Protein AF-A0A920AZU6-F1 (afdb_monomer)

Radius of gyration: 22.05 Å; Cα contacts (8 Å, |Δi|>4): 91; chains: 1; bounding box: 38×64×68 Å

Nearest PDB structures (foldseek):
  8sez-assembly1_A  TM=4.298E-01  e=2.032E+00  Oryctolagus cuniculus
  9e17-assembly1_A  TM=4.391E-01  e=3.596E+00  Oryctolagus cuniculus
  8rrv-assembly1_J  TM=4.058E-01  e=2.790E+00  Oryctolagus cuniculus
  8ser-assembly1_B  TM=4.101E-01  e=5.972E+00  Oryctolagus cuniculus
  8vk4-assembly1_D  TM=4.125E-01  e=7.224E+00  Mus musculus

pLDDT: mean 70.83, std 25.26, range [31.7, 97.5]

Secondary structure (DSSP, 8-state):
--PPP--------EEEE---------------------------------------HHHHHHHHHHHHHHHHHH-HHHHHHHHTEEEEEEETTEEEEEE-SS-THHHHHHHHTHHHHHHHHHHHH-

Foldseek 3Di:
DDDDDPPPDDDDWDWQDDDDDDDDDDDDDDDDDDDDDDDDDDDPPPPPPPPVQPDDLVNCQVCLVVLLVVCCVVPVVLSVQSVQWGFDDADNNITTIDGPDDDPVNSVVCVVVVVSSVVSCVVPRD

Mean predicted aligned error: 16.25 Å

Solvent-accessible surface area (backbone atoms only — not comparable to full-atom values): 8519 Å² total; per-residue (Å²): 136,86,82,77,83,86,78,77,83,82,83,71,76,48,81,45,79,63,82,80,88,83,88,89,88,89,86,82,91,85,84,90,92,86,91,80,89,84,85,88,78,94,71,87,73,73,74,73,75,75,73,82,63,80,77,46,61,65,60,50,56,73,45,40,65,60,51,39,58,56,38,36,76,79,40,48,75,58,21,60,56,47,74,38,38,41,79,77,46,65,54,92,67,20,54,26,41,47,73,53,101,67,64,74,66,56,57,54,53,48,59,78,45,39,64,62,55,51,52,52,47,53,73,75,56,108

Sequence (126 aa):
MKLRPHQQKYKNILIIRGTTTATEYSSSISSKPAEITSDEKNDNIKAVDKTDIQITLHNIIDKWPMLIEKISKERPSISTVLEYCKPVNLNNNIINLKMRGLPKFQAENLKNNSRLIEDCLKINFQ

Structure (mmCIF, N/CA/C/O backbone):
data_AF-A0A920AZU6-F1
#
_entry.id   AF-A0A920AZU6-F1
#
loop_
_atom_site.group_PDB
_atom_site.id
_atom_site.type_symbol
_atom_site.label_atom_id
_atom_site.label_alt_id
_atom_site.label_comp_id
_atom_site.label_asym_id
_atom_site.label_entity_id
_atom_site.label_seq_id
_atom_site.pdbx_PDB_ins_code
_atom_site.Cartn_x
_atom_site.Cartn_y
_atom_site.Cartn_z
_atom_site.occupancy
_atom_site.B_iso_or_equiv
_atom_site.auth_seq_id
_atom_site.auth_comp_id
_atom_site.auth_asym_id
_atom_site.auth_atom_id
_atom_site.pdbx_PDB_model_num
ATOM 1 N N . MET A 1 1 ? -4.143 -34.013 -26.161 1.00 45.62 1 MET A N 1
ATOM 2 C CA . MET A 1 1 ? -3.178 -32.933 -25.859 1.00 45.62 1 MET A CA 1
ATOM 3 C C . MET A 1 1 ? -3.536 -32.342 -24.494 1.00 45.62 1 MET A C 1
ATOM 5 O O . MET A 1 1 ? -4.530 -31.641 -24.387 1.00 45.62 1 MET A O 1
ATOM 9 N N . LYS A 1 2 ? -2.832 -32.725 -23.418 1.00 42.81 2 LYS A N 1
ATOM 10 C CA . LYS A 1 2 ? -3.087 -32.206 -22.059 1.00 42.81 2 LYS A CA 1
ATOM 11 C C . LYS A 1 2 ? -2.350 -30.873 -21.900 1.00 42.81 2 LYS A C 1
ATOM 13 O O . LYS A 1 2 ? -1.127 -30.873 -21.778 1.00 42.81 2 LYS A O 1
ATOM 18 N N . LEU A 1 3 ? -3.073 -29.751 -21.900 1.00 43.94 3 LEU A N 1
ATOM 19 C CA . LEU A 1 3 ? -2.526 -28.491 -21.395 1.00 43.94 3 LEU A CA 1
ATOM 20 C C . LEU A 1 3 ? -2.378 -28.603 -19.873 1.00 43.94 3 LEU A C 1
ATOM 22 O O . LEU A 1 3 ? -3.335 -28.893 -19.158 1.00 43.94 3 LEU A O 1
ATOM 26 N N . ARG A 1 4 ? -1.154 -28.405 -19.383 1.00 51.34 4 ARG A N 1
ATOM 27 C CA . ARG A 1 4 ? -0.857 -28.307 -17.950 1.00 51.34 4 ARG A CA 1
ATOM 28 C C . ARG A 1 4 ? -1.400 -26.971 -17.420 1.00 51.34 4 ARG A C 1
ATOM 30 O O . ARG A 1 4 ? -1.169 -25.953 -18.070 1.00 51.34 4 ARG A O 1
ATOM 37 N N . PRO A 1 5 ? -2.054 -26.927 -16.249 1.00 49.38 5 PRO A N 1
ATOM 38 C CA . PRO A 1 5 ? -2.441 -25.664 -15.640 1.00 49.38 5 PRO A CA 1
ATOM 39 C C . PRO A 1 5 ? -1.203 -24.965 -15.063 1.00 49.38 5 PRO A C 1
ATOM 41 O O . PRO A 1 5 ? -0.521 -25.489 -14.181 1.00 49.38 5 PRO A O 1
ATOM 44 N N . HIS A 1 6 ? -0.915 -23.765 -15.563 1.00 45.16 6 HIS A N 1
ATOM 45 C CA . HIS A 1 6 ? 0.125 -22.882 -15.044 1.00 45.16 6 HIS A CA 1
ATOM 46 C C . HIS A 1 6 ? -0.349 -22.241 -13.731 1.00 45.16 6 HIS A C 1
ATOM 48 O O . HIS A 1 6 ? -0.864 -21.125 -13.699 1.00 45.16 6 HIS A O 1
ATOM 54 N N . GLN A 1 7 ? -0.199 -22.969 -12.627 1.00 46.38 7 GLN A N 1
ATOM 55 C CA . GLN A 1 7 ? -0.330 -22.420 -11.280 1.00 46.38 7 GLN A CA 1
ATOM 56 C C . GLN A 1 7 ? 0.971 -21.684 -10.925 1.00 46.38 7 GLN A C 1
ATOM 58 O O . GLN A 1 7 ? 1.852 -22.232 -10.259 1.00 46.38 7 GLN A O 1
ATOM 63 N N . GLN A 1 8 ? 1.116 -20.438 -11.390 1.00 41.41 8 GLN A N 1
ATOM 64 C CA . GLN A 1 8 ? 2.195 -19.570 -10.915 1.00 41.41 8 GLN A CA 1
ATOM 65 C C . GLN A 1 8 ? 1.889 -19.188 -9.469 1.00 41.41 8 GLN A C 1
ATOM 67 O O . GLN A 1 8 ? 0.974 -18.423 -9.171 1.00 41.41 8 GLN A O 1
ATOM 72 N N . LYS A 1 9 ? 2.666 -19.763 -8.558 1.00 45.53 9 LYS A N 1
ATOM 73 C CA . LYS A 1 9 ? 2.667 -19.465 -7.128 1.00 45.53 9 LYS A CA 1
ATOM 74 C C . LYS A 1 9 ? 3.019 -17.985 -6.914 1.00 45.53 9 LYS A C 1
ATOM 76 O O . LYS A 1 9 ? 4.189 -17.617 -6.953 1.00 45.53 9 LYS A O 1
ATOM 81 N N . TYR A 1 10 ? 2.025 -17.137 -6.660 1.00 39.75 10 TYR A N 1
ATOM 82 C CA . TYR A 1 10 ? 2.242 -15.764 -6.193 1.00 39.75 10 TYR A CA 1
ATOM 83 C C . TYR A 1 10 ? 2.218 -15.751 -4.662 1.00 39.75 10 TYR A C 1
ATOM 85 O O . TYR A 1 10 ? 1.152 -15.790 -4.053 1.00 39.75 10 TYR A O 1
ATOM 93 N N . LYS A 1 11 ? 3.399 -15.723 -4.037 1.00 46.09 11 LYS A N 1
ATOM 94 C CA . LYS A 1 11 ? 3.566 -15.600 -2.581 1.00 46.09 11 LYS A CA 1
ATOM 95 C C . LYS A 1 11 ? 4.574 -14.493 -2.265 1.00 46.09 11 LYS A C 1
ATOM 97 O O . LYS A 1 11 ? 5.688 -14.779 -1.851 1.00 46.09 11 LYS A O 1
ATOM 102 N N . ASN A 1 12 ? 4.180 -13.240 -2.479 1.00 38.59 12 ASN A N 1
ATOM 103 C CA . ASN A 1 12 ? 4.927 -12.086 -1.979 1.00 38.59 12 ASN A CA 1
ATOM 104 C C . ASN A 1 12 ? 4.038 -11.393 -0.948 1.00 38.59 12 ASN A C 1
ATOM 106 O O . ASN A 1 12 ? 3.122 -10.660 -1.309 1.00 38.59 12 ASN A O 1
ATOM 110 N N . ILE A 1 13 ? 4.260 -11.727 0.319 1.00 40.22 13 ILE A N 1
ATOM 111 C CA . ILE A 1 13 ? 3.547 -11.183 1.471 1.00 40.22 13 ILE A CA 1
ATOM 112 C C . ILE A 1 13 ? 4.475 -10.124 2.078 1.00 40.22 13 ILE A C 1
ATOM 114 O O . ILE A 1 13 ? 5.556 -10.467 2.550 1.00 40.22 13 ILE A O 1
ATOM 118 N N . LEU A 1 14 ? 4.098 -8.845 1.998 1.00 47.25 14 LEU A N 1
ATOM 119 C CA . LEU A 1 14 ? 4.822 -7.759 2.664 1.00 47.25 14 LEU A CA 1
ATOM 120 C C . LEU A 1 14 ? 4.334 -7.656 4.112 1.00 47.25 14 LEU A C 1
ATOM 122 O O . LEU A 1 14 ? 3.140 -7.497 4.336 1.00 47.25 14 LEU A O 1
ATOM 126 N N . ILE A 1 15 ? 5.264 -7.749 5.061 1.00 41.91 15 ILE A N 1
ATOM 127 C CA . ILE A 1 15 ? 5.017 -7.710 6.504 1.00 41.91 15 ILE A CA 1
ATOM 128 C C . ILE A 1 15 ? 5.447 -6.330 7.016 1.00 41.91 15 ILE A C 1
ATOM 130 O O . ILE A 1 15 ? 6.640 -6.040 7.057 1.00 41.91 15 ILE A O 1
ATOM 134 N N . ILE A 1 16 ? 4.491 -5.490 7.407 1.00 46.62 16 ILE A N 1
ATOM 135 C CA . ILE A 1 16 ? 4.728 -4.186 8.042 1.00 46.62 16 ILE A CA 1
ATOM 136 C C . ILE A 1 16 ? 4.479 -4.326 9.549 1.00 46.62 16 ILE A C 1
ATOM 138 O O . ILE A 1 16 ? 3.351 -4.589 9.933 1.00 46.62 16 ILE A O 1
ATOM 142 N N . ARG A 1 17 ? 5.497 -4.209 10.411 1.00 39.78 17 ARG A N 1
ATOM 143 C CA . ARG A 1 17 ? 5.350 -4.368 11.874 1.00 39.78 17 ARG A CA 1
ATOM 144 C C . ARG A 1 17 ? 5.043 -3.031 12.546 1.00 39.78 17 ARG A C 1
ATOM 146 O O . ARG A 1 17 ? 5.914 -2.175 12.586 1.00 39.78 17 ARG A O 1
ATOM 153 N N . GLY A 1 18 ? 3.868 -2.893 13.161 1.00 35.28 18 GLY A N 1
ATOM 154 C CA . GLY A 1 18 ? 3.643 -1.851 14.166 1.00 35.28 18 GLY A CA 1
ATOM 155 C C . GLY A 1 18 ? 4.334 -2.228 15.477 1.00 35.28 18 GLY A C 1
ATOM 156 O O . GLY A 1 18 ? 3.971 -3.228 16.091 1.00 35.28 18 GLY A O 1
ATOM 157 N N . THR A 1 19 ? 5.343 -1.468 15.903 1.00 37.84 19 THR A N 1
ATOM 158 C CA . THR A 1 19 ? 5.984 -1.662 17.210 1.00 37.84 19 THR A CA 1
ATOM 159 C C . THR A 1 19 ? 5.219 -0.926 18.308 1.00 37.84 19 THR A C 1
ATOM 161 O O . THR A 1 19 ? 5.014 0.286 18.255 1.00 37.84 19 THR A O 1
ATOM 164 N N . THR A 1 20 ? 4.804 -1.680 19.323 1.00 34.44 20 THR A N 1
ATOM 165 C CA . THR A 1 20 ? 4.332 -1.193 20.622 1.00 34.44 20 THR A CA 1
ATOM 166 C C . THR A 1 20 ? 5.540 -0.943 21.542 1.00 34.44 20 THR A C 1
ATOM 168 O O . THR A 1 20 ? 6.406 -1.797 21.687 1.00 34.44 20 THR A O 1
ATOM 171 N N . THR A 1 21 ? 5.591 0.272 22.096 1.00 43.19 21 THR A N 1
ATOM 172 C CA . THR A 1 21 ? 6.386 0.837 23.217 1.00 43.19 21 THR A CA 1
ATOM 173 C C . THR A 1 21 ? 7.299 -0.072 24.068 1.00 43.19 21 THR A C 1
ATOM 175 O O . THR A 1 21 ? 6.788 -0.980 24.715 1.00 43.19 21 THR A O 1
ATOM 178 N N . ALA A 1 22 ? 8.593 0.289 24.212 1.00 42.88 22 ALA A N 1
ATOM 179 C CA . ALA A 1 22 ? 9.227 0.819 25.449 1.00 42.88 22 ALA A CA 1
ATOM 180 C C . ALA A 1 22 ? 10.787 0.791 25.415 1.00 42.88 22 ALA A C 1
ATOM 182 O O . ALA A 1 22 ? 11.386 -0.269 25.296 1.00 42.88 22 ALA A O 1
ATOM 183 N N . THR A 1 23 ? 11.376 1.984 25.593 1.00 33.28 23 THR A N 1
ATOM 184 C CA . THR A 1 23 ? 12.594 2.327 26.372 1.00 33.28 23 THR A CA 1
ATOM 185 C C . THR A 1 23 ? 14.021 1.949 25.902 1.00 33.28 23 THR A C 1
ATOM 187 O O . THR A 1 23 ? 14.356 0.796 25.677 1.00 33.28 23 THR A O 1
ATOM 190 N N . GLU A 1 24 ? 14.854 3.008 25.900 1.00 33.88 24 GLU A N 1
ATOM 191 C CA . GLU A 1 24 ? 16.328 3.106 25.990 1.00 33.88 24 GLU A CA 1
ATOM 192 C C . GLU A 1 24 ? 17.210 2.730 24.786 1.00 33.88 24 GLU A C 1
ATOM 194 O O . GLU A 1 24 ? 17.491 1.570 24.536 1.00 33.88 24 GLU A O 1
ATOM 199 N N . TYR A 1 25 ? 17.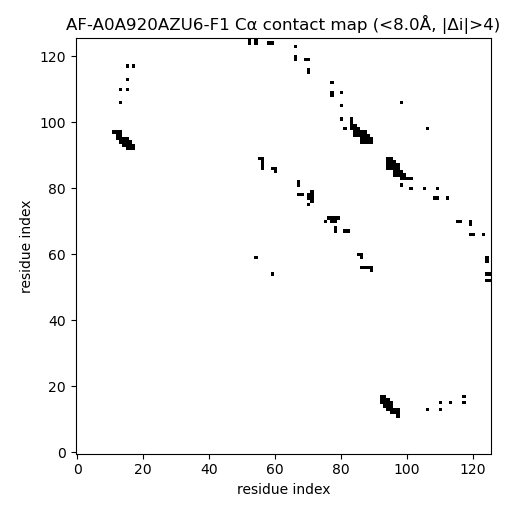771 3.758 24.128 1.00 31.70 25 TYR A N 1
ATOM 200 C CA . TYR A 1 25 ? 19.228 3.944 24.026 1.00 31.70 25 TYR A CA 1
ATOM 201 C C . TYR A 1 25 ? 19.563 5.443 23.930 1.00 31.70 25 TYR A C 1
ATOM 203 O O . TYR A 1 25 ? 18.935 6.205 23.198 1.00 31.70 25 TYR A O 1
ATOM 211 N N . SER A 1 26 ? 20.544 5.839 24.737 1.00 38.16 26 SER A N 1
ATOM 212 C CA . SER A 1 26 ? 20.970 7.201 25.067 1.00 38.16 26 SER A CA 1
ATOM 213 C C . SER A 1 26 ? 22.228 7.618 24.290 1.00 38.16 26 SER A C 1
ATOM 215 O O . SER A 1 26 ? 23.119 6.787 24.118 1.00 38.16 26 SER A O 1
ATOM 217 N N . SER A 1 27 ? 22.312 8.890 23.864 1.00 32.00 27 SER A N 1
ATOM 218 C CA . SER A 1 27 ? 23.523 9.713 23.578 1.00 32.00 27 SER A CA 1
ATOM 219 C C . SER A 1 27 ? 23.138 10.874 22.639 1.00 32.00 27 SER A C 1
ATOM 221 O O . SER A 1 27 ? 22.465 10.629 21.648 1.00 32.00 27 SER A O 1
ATOM 223 N N . SER A 1 28 ? 23.479 12.154 22.818 1.00 40.28 28 SER A N 1
ATOM 224 C CA . SER A 1 28 ? 24.438 12.816 23.705 1.00 40.28 28 SER A CA 1
ATOM 225 C C . SER A 1 28 ? 24.011 14.266 23.985 1.00 40.28 28 SER A C 1
ATOM 227 O O . SER A 1 28 ? 23.522 14.980 23.115 1.00 40.28 28 SER A O 1
ATOM 229 N N . ILE A 1 29 ? 24.268 14.668 25.225 1.00 39.72 29 ILE A N 1
ATOM 230 C CA . ILE A 1 29 ? 24.330 16.002 25.839 1.00 39.72 29 ILE A CA 1
ATOM 231 C C . ILE A 1 29 ? 25.039 17.098 25.013 1.00 39.72 29 ILE A C 1
ATOM 233 O O . ILE A 1 29 ? 26.146 16.891 24.523 1.00 39.72 29 ILE A O 1
ATOM 237 N N . SER A 1 30 ? 24.459 18.310 25.010 1.00 32.81 30 SER A N 1
ATOM 238 C CA . SER A 1 30 ? 25.189 19.585 24.894 1.00 32.81 30 SER A CA 1
ATOM 239 C C . SER A 1 30 ? 24.452 20.743 25.607 1.00 32.81 30 SER A C 1
ATOM 241 O O . SER A 1 30 ? 23.452 21.255 25.120 1.00 32.81 30 SER A O 1
ATOM 243 N N . SER A 1 31 ? 25.000 21.114 26.774 1.00 38.81 31 SER A N 1
ATOM 244 C CA . SER A 1 31 ? 25.261 22.478 27.298 1.00 38.81 31 SER A CA 1
ATOM 245 C C . SER A 1 31 ? 24.139 23.466 27.736 1.00 38.81 31 SER A C 1
ATOM 247 O O . SER A 1 31 ? 23.753 24.326 26.960 1.00 38.81 31 SER A O 1
ATOM 249 N N . LYS A 1 32 ? 23.811 23.425 29.054 1.00 41.81 32 LYS A N 1
ATOM 250 C CA . LYS A 1 32 ? 23.916 24.482 30.129 1.00 41.81 32 LYS A CA 1
ATOM 251 C C . LYS A 1 32 ? 23.095 25.830 30.067 1.00 41.81 32 LYS A C 1
ATOM 253 O O . LYS A 1 32 ? 22.621 26.180 29.001 1.00 41.81 32 LYS A O 1
ATOM 258 N N . PRO A 1 33 ? 22.919 26.608 31.184 1.00 43.53 33 PRO A N 1
ATOM 259 C CA . PRO A 1 33 ? 21.709 26.630 32.048 1.00 43.53 33 PRO A CA 1
ATOM 260 C C . PRO A 1 33 ? 21.184 28.051 32.459 1.00 43.53 33 PRO A C 1
ATOM 262 O O . PRO A 1 33 ? 21.809 29.048 32.111 1.00 43.53 33 PRO A O 1
ATOM 265 N N . ALA A 1 34 ? 20.122 28.085 33.297 1.00 35.66 34 ALA A N 1
ATOM 266 C CA . ALA A 1 34 ? 19.687 29.095 34.314 1.00 35.66 34 ALA A CA 1
ATOM 267 C C . ALA A 1 34 ? 18.189 29.467 34.145 1.00 35.66 34 ALA A C 1
ATOM 269 O O . ALA A 1 34 ? 17.813 29.985 33.101 1.00 35.66 34 ALA A O 1
ATOM 270 N N . GLU A 1 35 ? 17.250 28.977 34.972 1.00 33.38 35 GLU A N 1
ATOM 271 C CA . GLU A 1 35 ? 16.873 29.333 36.369 1.00 33.38 35 GLU A CA 1
ATOM 272 C C . GLU A 1 35 ? 15.789 30.434 36.426 1.00 33.38 35 GLU A C 1
ATOM 274 O O . GLU A 1 35 ? 16.072 31.563 36.050 1.00 33.38 35 GLU A O 1
ATOM 279 N N . ILE A 1 36 ? 14.551 30.083 36.829 1.00 41.09 36 ILE A N 1
ATOM 280 C CA . ILE A 1 36 ? 13.787 30.591 38.002 1.00 41.09 36 ILE A CA 1
ATOM 281 C C . ILE A 1 36 ? 12.356 29.981 38.051 1.00 41.09 36 ILE A C 1
ATOM 283 O O . ILE A 1 36 ? 11.655 29.951 37.044 1.00 41.09 36 ILE A O 1
ATOM 287 N N . THR A 1 37 ? 12.009 29.431 39.226 1.00 36.28 37 THR A N 1
ATOM 288 C CA . THR A 1 37 ? 10.750 29.473 40.033 1.00 36.28 37 THR A CA 1
ATOM 289 C C . THR A 1 37 ? 9.457 29.980 39.338 1.00 36.28 37 THR A C 1
ATOM 291 O O . THR A 1 37 ? 9.511 30.964 38.613 1.00 36.28 37 THR A O 1
ATOM 294 N N . SER A 1 38 ? 8.242 29.418 39.490 1.00 41.28 38 SER A N 1
ATOM 295 C CA . SER A 1 38 ? 7.497 29.108 40.731 1.00 41.28 38 SER A CA 1
ATOM 296 C C . SER A 1 38 ? 6.182 28.331 40.465 1.00 41.28 38 SER A C 1
ATOM 298 O O . SER A 1 38 ? 5.583 28.481 39.405 1.00 41.28 38 SER A O 1
ATOM 300 N N . ASP A 1 39 ? 5.748 27.576 41.480 1.00 36.97 39 ASP A N 1
ATOM 301 C CA . ASP A 1 39 ? 4.387 27.334 42.010 1.00 36.97 39 ASP A CA 1
ATOM 302 C C . ASP A 1 39 ? 3.164 26.941 41.140 1.00 36.97 39 ASP A C 1
ATOM 304 O O . ASP A 1 39 ? 2.682 27.661 40.271 1.00 36.97 39 ASP A O 1
ATOM 308 N N . GLU A 1 40 ? 2.621 25.778 41.533 1.00 44.28 40 GLU A N 1
ATOM 309 C CA . GLU A 1 40 ? 1.224 25.310 41.570 1.00 44.28 40 GLU A CA 1
ATOM 310 C C . GLU A 1 40 ? 0.185 25.865 40.578 1.00 44.28 40 GLU A C 1
ATOM 312 O O . GLU A 1 40 ? -0.368 26.948 40.756 1.00 44.28 40 GLU A O 1
ATOM 317 N N . LYS A 1 41 ? -0.316 24.968 39.712 1.00 40.94 41 LYS A N 1
ATOM 318 C CA . LYS A 1 41 ? -1.765 24.721 39.631 1.00 40.94 41 LYS A CA 1
ATOM 319 C C . LYS A 1 41 ? -2.081 23.320 39.106 1.00 40.94 41 LYS A C 1
ATOM 321 O O . LYS A 1 41 ? -1.807 22.976 37.961 1.00 40.94 41 LYS A O 1
ATOM 326 N N . ASN A 1 42 ? -2.685 22.531 39.990 1.00 44.62 42 ASN A N 1
ATOM 327 C CA . ASN A 1 42 ? -3.528 21.381 39.688 1.00 44.62 42 ASN A CA 1
ATOM 328 C C . ASN A 1 42 ? -4.522 21.740 38.578 1.00 44.62 42 ASN A C 1
ATOM 330 O O . ASN A 1 42 ? -5.474 22.473 38.833 1.00 44.62 42 ASN A O 1
ATOM 334 N N . ASP A 1 43 ? -4.327 21.152 37.405 1.00 42.09 43 ASP A N 1
ATOM 335 C CA . ASP A 1 43 ? -5.430 20.802 36.532 1.00 42.09 43 ASP A CA 1
ATOM 336 C C . ASP A 1 43 ? -5.334 19.306 36.255 1.00 42.09 43 ASP A C 1
ATOM 338 O O . ASP A 1 43 ? -4.384 18.794 35.657 1.00 42.09 43 ASP A O 1
ATOM 342 N N . ASN A 1 44 ? -6.341 18.598 36.760 1.00 53.19 44 ASN A N 1
ATOM 343 C CA . ASN A 1 44 ? -6.660 17.237 36.388 1.00 53.19 44 ASN A CA 1
ATOM 344 C C . ASN A 1 44 ? -6.762 17.155 34.857 1.00 53.19 44 ASN A C 1
ATOM 346 O O . ASN A 1 44 ? -7.789 17.427 34.247 1.00 53.19 44 ASN A O 1
ATOM 350 N N . ILE A 1 45 ? -5.686 16.748 34.196 1.00 49.91 45 ILE A N 1
ATOM 351 C CA . ILE A 1 45 ? -5.824 16.219 32.850 1.00 49.91 45 ILE A CA 1
ATOM 352 C C . ILE A 1 45 ? -6.362 14.816 33.07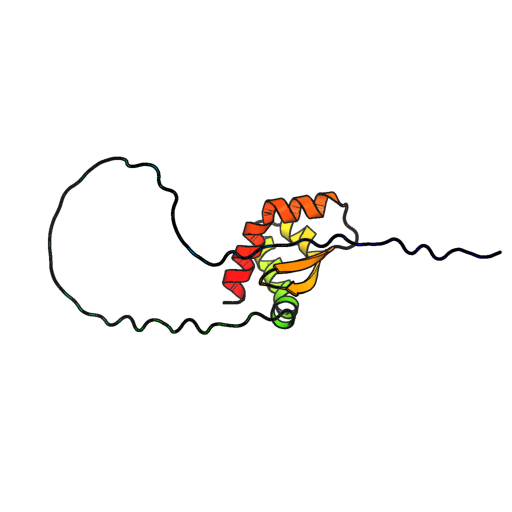4 1.00 49.91 45 ILE A C 1
ATOM 354 O O . ILE A 1 45 ? -5.603 13.881 33.329 1.00 49.91 45 ILE A O 1
ATOM 358 N N . LYS A 1 46 ? -7.699 14.693 33.053 1.00 46.03 46 LYS A N 1
ATOM 359 C CA . LYS A 1 46 ? -8.375 13.430 32.760 1.00 46.03 46 LYS A CA 1
ATOM 360 C C . LYS A 1 46 ? -7.593 12.808 31.616 1.00 46.03 46 LYS A C 1
ATOM 362 O O . LYS A 1 46 ? -7.623 13.325 30.499 1.00 46.03 46 LYS A O 1
ATOM 367 N N . ALA A 1 47 ? -6.848 11.752 31.932 1.00 41.28 47 ALA A N 1
ATOM 368 C CA . ALA A 1 47 ? -6.316 10.856 30.938 1.00 41.28 47 ALA A CA 1
ATOM 369 C C . ALA A 1 47 ? -7.503 10.531 30.037 1.00 41.28 47 ALA A C 1
ATOM 371 O O . ALA A 1 47 ? -8.487 9.950 30.494 1.00 41.28 47 ALA A O 1
ATOM 372 N N . VAL A 1 48 ? -7.468 11.038 28.803 1.00 44.75 48 VAL A N 1
AT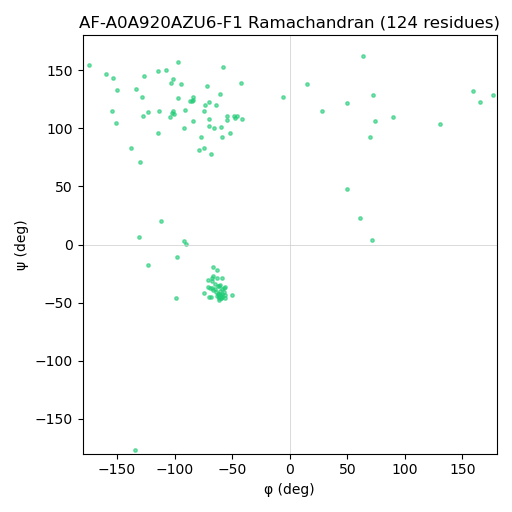OM 373 C CA . VAL A 1 48 ? -8.327 10.530 27.746 1.00 44.75 48 VAL A CA 1
ATOM 374 C C . VAL A 1 48 ? -8.029 9.048 27.748 1.00 44.75 48 VAL A C 1
ATOM 376 O O . VAL A 1 48 ? -6.910 8.642 27.421 1.00 44.75 48 VAL A O 1
ATOM 379 N N . ASP A 1 49 ? -8.995 8.278 28.245 1.00 42.28 49 ASP A N 1
ATOM 380 C CA . ASP A 1 49 ? -9.010 6.839 28.113 1.00 42.28 49 ASP A CA 1
ATOM 381 C C . ASP A 1 49 ? -8.716 6.584 26.644 1.00 42.28 49 ASP A C 1
ATOM 383 O O . ASP A 1 49 ? -9.510 6.933 25.766 1.00 42.28 49 ASP A O 1
ATOM 387 N N . LYS A 1 50 ? -7.508 6.077 26.375 1.00 48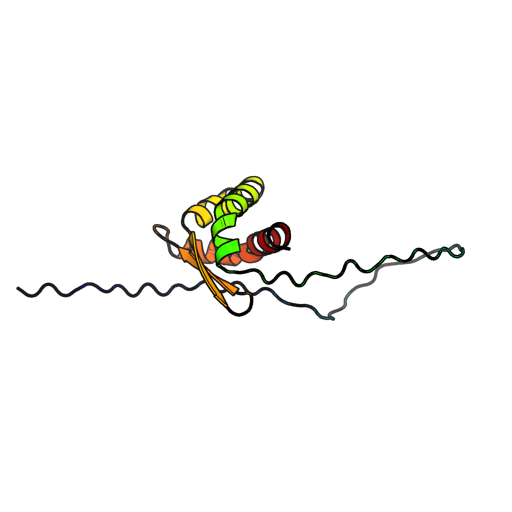.91 50 LYS A N 1
ATOM 388 C CA . LYS A 1 50 ? -7.164 5.509 25.084 1.00 48.91 50 LYS A CA 1
ATOM 389 C C . LYS A 1 50 ? -8.167 4.389 24.906 1.00 48.91 50 LYS A C 1
ATOM 391 O O . LYS A 1 50 ? -7.963 3.292 25.418 1.00 48.91 50 LYS A O 1
ATOM 396 N N . THR A 1 51 ? -9.284 4.687 24.252 1.00 43.66 51 THR A N 1
ATOM 397 C CA . THR A 1 51 ? -10.159 3.660 23.724 1.00 43.66 51 THR A CA 1
ATOM 398 C C . THR A 1 51 ? -9.251 2.818 22.860 1.00 43.66 51 THR A C 1
ATOM 400 O O . THR A 1 51 ? -8.704 3.315 21.875 1.00 43.66 51 THR A O 1
ATOM 403 N N . ASP A 1 52 ? -8.990 1.597 23.312 1.00 50.78 52 ASP A N 1
ATOM 404 C CA . ASP A 1 52 ? -8.167 0.626 22.611 1.00 50.78 52 ASP A CA 1
ATOM 405 C C . ASP A 1 52 ? -8.958 0.217 21.367 1.00 50.78 52 ASP A C 1
ATOM 407 O O . ASP A 1 52 ? -9.720 -0.752 21.352 1.00 50.78 52 ASP A O 1
ATOM 411 N N . ILE A 1 53 ? -8.925 1.089 20.357 1.00 59.25 53 ILE A N 1
ATOM 412 C CA . ILE A 1 53 ? -9.660 0.918 19.119 1.00 59.25 53 ILE A CA 1
ATOM 413 C C . ILE A 1 53 ? -8.972 -0.233 18.409 1.00 59.25 53 ILE A C 1
ATOM 415 O O . ILE A 1 53 ? -7.897 -0.095 17.823 1.00 59.25 53 ILE A O 1
ATOM 419 N N . GLN A 1 54 ? -9.599 -1.404 18.486 1.00 71.25 54 GLN A N 1
ATOM 420 C CA . GLN A 1 54 ? -9.167 -2.559 17.723 1.00 71.25 54 GLN A CA 1
ATOM 421 C C . GLN A 1 54 ? -9.384 -2.273 16.237 1.00 71.25 54 GLN A C 1
ATOM 423 O O . GLN A 1 54 ? -10.492 -2.365 15.705 1.00 71.25 54 GLN A O 1
ATOM 428 N N . ILE A 1 55 ? -8.302 -1.906 15.556 1.00 82.62 55 ILE A N 1
ATOM 429 C CA . ILE A 1 55 ? -8.285 -1.728 14.108 1.00 82.62 55 ILE A CA 1
ATOM 430 C C . ILE A 1 55 ? -8.554 -3.090 13.461 1.00 82.62 55 ILE A C 1
ATOM 432 O O . ILE A 1 55 ? -7.793 -4.039 13.643 1.00 82.62 55 ILE A O 1
ATOM 436 N N . THR A 1 56 ? -9.624 -3.187 12.674 1.00 90.06 56 THR A N 1
ATOM 437 C CA . THR A 1 56 ? -9.955 -4.396 11.911 1.00 90.06 56 THR A CA 1
ATOM 438 C C . THR A 1 56 ? -9.462 -4.287 10.467 1.00 90.06 56 THR A C 1
ATOM 440 O O . THR A 1 56 ? -9.310 -3.191 9.919 1.00 90.06 56 THR A O 1
ATOM 443 N N . LEU A 1 57 ? -9.259 -5.431 9.802 1.00 91.62 57 LEU A N 1
ATOM 444 C CA . LEU A 1 57 ? -8.946 -5.460 8.368 1.00 91.62 57 LEU A CA 1
ATOM 445 C C . LEU A 1 57 ? -10.030 -4.761 7.530 1.00 91.62 57 LEU A C 1
ATOM 447 O O . LEU A 1 57 ? -9.700 -4.080 6.564 1.00 91.62 57 LEU A O 1
ATOM 451 N N . HIS A 1 58 ? -11.303 -4.909 7.908 1.00 92.50 58 HIS A N 1
ATOM 452 C CA . HIS A 1 58 ? -12.419 -4.263 7.217 1.00 92.50 58 HIS A CA 1
ATOM 453 C C . HIS A 1 58 ? -12.301 -2.739 7.279 1.00 92.50 58 HIS A C 1
ATOM 455 O O . HIS A 1 58 ? -12.364 -2.095 6.234 1.00 92.50 58 HIS A O 1
ATOM 461 N N . ASN A 1 59 ? -12.028 -2.176 8.462 1.00 90.94 59 ASN A N 1
ATOM 462 C CA . ASN A 1 59 ? -11.831 -0.735 8.610 1.00 90.94 59 ASN A CA 1
ATOM 463 C C . ASN A 1 59 ? -10.712 -0.250 7.680 1.00 90.94 59 ASN A C 1
ATOM 465 O O . ASN A 1 59 ? -10.880 0.749 6.981 1.00 90.94 59 ASN A O 1
ATOM 469 N N . ILE A 1 60 ? -9.584 -0.974 7.645 1.00 92.19 60 ILE A N 1
ATOM 470 C CA . ILE A 1 60 ? -8.432 -0.655 6.787 1.00 92.19 60 ILE A CA 1
ATOM 471 C C . ILE A 1 60 ? -8.819 -0.660 5.312 1.00 92.19 60 ILE A C 1
ATOM 473 O O . ILE A 1 60 ? -8.443 0.263 4.596 1.00 92.19 60 ILE A O 1
ATOM 477 N N . ILE A 1 61 ? -9.548 -1.681 4.857 1.00 94.50 61 ILE A N 1
ATOM 478 C CA . ILE A 1 61 ? -9.992 -1.792 3.463 1.00 94.50 61 ILE A CA 1
ATOM 479 C C . ILE A 1 61 ? -10.903 -0.616 3.092 1.00 94.50 61 ILE A C 1
ATOM 481 O O . ILE A 1 61 ? -10.674 0.010 2.057 1.00 94.50 61 ILE A O 1
ATOM 485 N N . ASP A 1 62 ? -11.871 -0.277 3.942 1.00 93.88 62 ASP A N 1
ATOM 486 C CA . ASP A 1 62 ? -12.845 0.790 3.677 1.00 93.88 62 ASP A CA 1
ATOM 487 C C . ASP A 1 62 ? -12.183 2.161 3.564 1.00 93.88 62 ASP A C 1
ATOM 489 O O . ASP A 1 62 ? -12.507 2.964 2.690 1.00 93.88 62 ASP A O 1
ATOM 493 N N . LYS A 1 63 ? -11.207 2.424 4.433 1.00 92.94 63 LYS A N 1
ATOM 494 C CA . LYS A 1 63 ? -10.466 3.688 4.467 1.00 92.94 63 LYS A CA 1
ATOM 495 C C . LYS A 1 63 ? -9.210 3.682 3.588 1.00 92.94 63 LYS A C 1
ATOM 497 O O . LYS A 1 63 ? -8.510 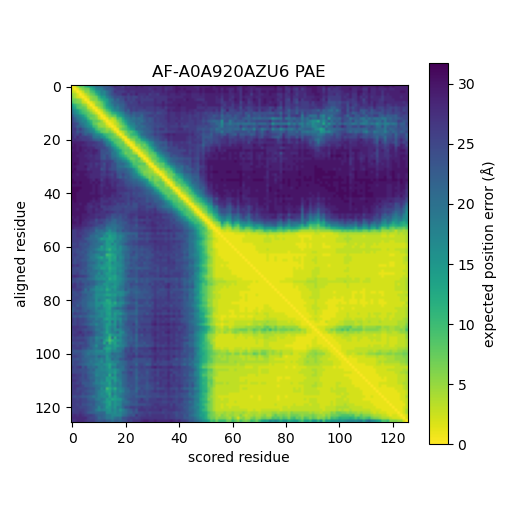4.693 3.529 1.00 92.94 63 LYS A O 1
ATOM 502 N N . TRP A 1 64 ? -8.915 2.587 2.883 1.00 95.69 64 TRP A N 1
ATOM 503 C CA . TRP A 1 64 ? -7.727 2.470 2.031 1.00 95.69 64 TRP A CA 1
ATOM 504 C C . TRP A 1 64 ? -7.638 3.568 0.956 1.00 95.69 64 TRP A C 1
ATOM 506 O O . TRP A 1 64 ? -6.565 4.157 0.820 1.00 95.69 64 TRP A O 1
ATOM 516 N N . PRO A 1 65 ? -8.726 3.933 0.240 1.00 95.81 65 PRO A N 1
ATOM 517 C CA . PRO A 1 65 ? -8.676 5.026 -0.735 1.00 95.81 65 PRO A CA 1
ATOM 518 C C . PRO A 1 65 ? -8.304 6.375 -0.104 1.00 95.81 65 PRO A C 1
ATOM 520 O O . PRO A 1 65 ? -7.491 7.110 -0.656 1.00 95.81 65 PRO A O 1
ATOM 523 N N . MET A 1 66 ? -8.832 6.669 1.090 1.00 95.25 66 MET A N 1
ATOM 524 C CA . MET A 1 66 ? -8.505 7.891 1.833 1.00 95.25 66 MET A CA 1
ATOM 525 C C . MET A 1 66 ? -7.028 7.916 2.254 1.00 95.25 66 MET A C 1
ATOM 527 O O . MET A 1 66 ? -6.381 8.961 2.205 1.00 95.25 66 MET A O 1
ATOM 531 N N . LEU A 1 67 ? -6.472 6.768 2.652 1.00 95.25 67 LEU A N 1
ATOM 532 C CA . LEU A 1 67 ? -5.049 6.652 2.967 1.00 95.25 67 LEU A CA 1
ATOM 533 C C . LEU A 1 67 ? -4.172 6.936 1.736 1.00 95.25 67 LEU A C 1
ATOM 535 O O . LEU A 1 67 ? -3.209 7.695 1.841 1.00 95.25 67 LEU A O 1
ATOM 539 N N . ILE A 1 68 ? -4.525 6.384 0.570 1.00 96.94 68 ILE A N 1
ATOM 540 C CA . ILE A 1 68 ? -3.823 6.660 -0.694 1.00 96.94 68 ILE A CA 1
ATOM 541 C C . ILE A 1 68 ? -3.858 8.160 -1.009 1.00 96.94 68 ILE A C 1
ATOM 543 O O . ILE A 1 68 ? -2.817 8.733 -1.324 1.00 96.94 68 ILE A O 1
ATOM 547 N N . GLU A 1 69 ? -5.016 8.810 -0.867 1.00 96.75 69 GLU A N 1
ATOM 548 C CA . GLU A 1 69 ? -5.172 10.250 -1.114 1.00 96.75 69 GLU A CA 1
ATOM 549 C C . GLU A 1 69 ? -4.321 11.113 -0.166 1.00 96.75 69 GLU A C 1
ATOM 551 O O . GLU A 1 69 ? -3.797 12.157 -0.549 1.00 96.75 69 GLU A O 1
ATOM 556 N N . LYS A 1 70 ? -4.155 10.694 1.092 1.00 95.44 70 LYS A N 1
ATOM 557 C CA . LYS A 1 70 ? -3.281 11.406 2.033 1.00 95.44 70 LYS A CA 1
ATOM 558 C C . LYS A 1 70 ? -1.811 11.239 1.669 1.00 95.44 70 LYS A C 1
ATOM 560 O O . LYS A 1 70 ? -1.079 12.223 1.637 1.00 95.44 70 LYS A O 1
ATOM 565 N N . ILE A 1 71 ? -1.392 10.016 1.348 1.00 96.31 71 ILE A N 1
ATOM 566 C CA . ILE A 1 71 ? -0.010 9.732 0.944 1.00 96.31 71 ILE A CA 1
ATOM 567 C C . ILE A 1 71 ? 0.326 10.423 -0.381 1.00 96.31 71 ILE A C 1
ATOM 569 O O . ILE A 1 71 ? 1.458 10.873 -0.547 1.00 96.31 71 ILE A O 1
ATOM 573 N N . SER A 1 72 ? -0.628 10.567 -1.306 1.00 97.50 72 SER A N 1
ATOM 574 C CA . SER A 1 72 ? -0.379 11.210 -2.603 1.00 97.50 72 SER A CA 1
ATOM 575 C C . SER A 1 72 ? 0.024 12.678 -2.473 1.00 97.50 72 SER A C 1
ATOM 577 O O . SER A 1 72 ? 0.809 13.159 -3.286 1.00 97.50 72 SER A O 1
ATOM 579 N N . LYS A 1 73 ? -0.433 13.366 -1.420 1.00 96.06 73 LYS A N 1
ATOM 580 C CA . LYS A 1 73 ? -0.072 14.762 -1.126 1.00 96.06 73 LYS A CA 1
ATOM 581 C C . LYS A 1 73 ? 1.379 14.912 -0.659 1.00 96.06 73 LYS A C 1
ATOM 583 O O . LYS A 1 73 ? 1.988 15.942 -0.922 1.00 96.06 73 LYS A O 1
ATOM 588 N N . GLU A 1 74 ? 1.940 13.899 0.003 1.00 94.06 74 GLU A N 1
ATOM 589 C CA . GLU A 1 74 ? 3.311 13.936 0.536 1.00 94.06 74 GLU A CA 1
ATOM 590 C C . GLU A 1 74 ? 4.323 13.230 -0.382 1.00 94.06 74 GLU A C 1
ATOM 592 O O . GLU A 1 74 ? 5.404 13.750 -0.663 1.00 94.06 74 GLU A O 1
ATOM 597 N N . ARG A 1 75 ? 3.981 12.033 -0.872 1.00 96.12 75 ARG A N 1
ATOM 598 C CA . ARG A 1 75 ? 4.815 11.202 -1.751 1.00 96.12 75 ARG A CA 1
ATOM 599 C C . ARG A 1 75 ? 3.969 10.586 -2.874 1.00 96.12 75 ARG A C 1
ATOM 601 O O . ARG A 1 75 ? 3.613 9.404 -2.794 1.00 96.12 75 ARG A O 1
ATOM 608 N N . PRO A 1 76 ? 3.719 11.335 -3.967 1.00 97.19 76 PRO A N 1
ATOM 609 C CA . PRO A 1 76 ? 2.944 10.855 -5.111 1.00 97.19 76 PRO A CA 1
ATOM 610 C C . PRO A 1 76 ? 3.409 9.491 -5.638 1.00 97.19 76 PRO A C 1
ATOM 612 O O . PRO A 1 76 ? 2.593 8.595 -5.839 1.00 97.19 76 PRO A O 1
ATOM 615 N N . SER A 1 77 ? 4.723 9.276 -5.764 1.00 96.62 77 SER A N 1
ATOM 616 C CA . SER A 1 77 ? 5.285 8.018 -6.277 1.00 96.62 77 SER A CA 1
ATOM 617 C C . SER A 1 77 ? 4.924 6.793 -5.432 1.00 96.62 77 SER A C 1
ATOM 619 O O . SER A 1 77 ? 4.711 5.715 -5.981 1.00 96.62 77 SER A O 1
ATOM 621 N N . ILE A 1 78 ? 4.821 6.947 -4.110 1.00 97.19 78 ILE A N 1
ATOM 622 C CA . ILE A 1 78 ? 4.412 5.869 -3.206 1.00 97.19 78 ILE A CA 1
ATOM 623 C C . ILE A 1 78 ? 2.910 5.621 -3.331 1.00 97.19 78 ILE A C 1
ATOM 625 O O . ILE A 1 78 ? 2.493 4.466 -3.414 1.00 97.19 78 ILE A O 1
ATOM 629 N N . SER A 1 79 ? 2.106 6.686 -3.426 1.00 97.38 79 SER A N 1
ATOM 630 C CA . SER A 1 79 ? 0.657 6.556 -3.621 1.00 97.38 79 SER A CA 1
ATOM 631 C C . SER A 1 79 ? 0.310 5.797 -4.902 1.00 97.38 79 SER A C 1
ATOM 633 O O . SER A 1 79 ? -0.486 4.863 -4.849 1.00 97.38 79 SER A O 1
ATOM 635 N N . THR A 1 80 ? 1.008 6.076 -6.011 1.00 96.94 80 THR A N 1
ATOM 636 C CA . THR A 1 80 ? 0.819 5.358 -7.276 1.00 96.94 80 THR A CA 1
ATOM 637 C C . THR A 1 80 ? 1.075 3.864 -7.119 1.00 96.94 80 THR A C 1
ATOM 639 O O . THR A 1 80 ? 0.354 3.061 -7.688 1.00 96.94 80 THR A O 1
ATOM 642 N N . VAL A 1 81 ? 2.066 3.441 -6.328 1.00 97.25 81 VAL A N 1
ATOM 643 C CA . VAL A 1 81 ? 2.298 2.006 -6.088 1.00 97.25 81 VAL A CA 1
ATOM 644 C C . VAL A 1 81 ? 1.188 1.399 -5.214 1.00 97.25 81 VAL A C 1
ATOM 646 O O . VAL A 1 81 ? 0.769 0.260 -5.446 1.00 97.25 81 VAL A O 1
ATOM 649 N N . LEU A 1 82 ? 0.673 2.151 -4.237 1.00 97.00 82 LEU A N 1
ATOM 650 C CA . LEU A 1 82 ? -0.409 1.709 -3.350 1.00 97.00 82 LEU A CA 1
ATOM 651 C C . LEU A 1 82 ? -1.759 1.540 -4.061 1.00 97.00 82 LEU A C 1
ATOM 653 O O . LEU A 1 82 ? -2.523 0.662 -3.663 1.00 97.00 82 LEU A O 1
ATOM 657 N N . GLU A 1 83 ? -2.030 2.283 -5.136 1.00 96.81 83 GLU A N 1
ATOM 658 C CA . GLU A 1 83 ? -3.216 2.089 -5.994 1.00 96.81 83 GLU A CA 1
ATOM 659 C C . GLU A 1 83 ? -3.281 0.680 -6.609 1.00 96.81 83 GLU A C 1
ATOM 661 O O . GLU A 1 83 ? -4.358 0.125 -6.839 1.00 96.81 83 GLU A O 1
ATOM 666 N N . TYR A 1 84 ? -2.121 0.053 -6.820 1.00 96.88 84 TYR A N 1
ATOM 667 C CA . TYR A 1 84 ? -2.003 -1.317 -7.327 1.00 96.88 84 TYR A CA 1
ATOM 668 C C . TYR A 1 84 ? -1.934 -2.364 -6.208 1.00 96.88 84 TYR A C 1
ATOM 670 O O . TYR A 1 84 ? -1.794 -3.566 -6.481 1.00 96.88 84 TYR A O 1
ATOM 678 N N . CYS A 1 85 ? -2.044 -1.933 -4.951 1.00 96.19 85 CYS A N 1
ATOM 679 C CA . CYS A 1 85 ? -2.024 -2.778 -3.769 1.00 96.19 85 CYS A CA 1
ATOM 680 C C . CYS A 1 85 ? -3.410 -2.883 -3.132 1.00 96.19 85 CYS A C 1
ATOM 682 O O . CYS A 1 85 ? -4.223 -1.965 -3.183 1.00 96.19 85 CYS A O 1
ATOM 684 N N . LYS A 1 86 ? -3.674 -4.022 -2.490 1.00 94.75 86 LYS A N 1
ATOM 685 C CA . LYS A 1 86 ? -4.864 -4.220 -1.657 1.00 94.75 86 LYS A CA 1
ATOM 686 C C . LYS A 1 86 ? -4.486 -4.857 -0.323 1.00 94.75 86 LYS A C 1
ATOM 688 O O . LYS A 1 86 ? -3.749 -5.848 -0.351 1.00 94.75 86 LYS A O 1
ATOM 693 N N . PRO A 1 87 ? -4.997 -4.361 0.815 1.00 95.06 87 PRO A N 1
ATOM 694 C CA . PRO A 1 87 ? -4.933 -5.087 2.076 1.00 95.06 87 PRO A CA 1
ATOM 695 C C . PRO A 1 87 ? -5.668 -6.416 1.929 1.00 95.06 87 PRO A C 1
ATOM 697 O O . PRO A 1 87 ? -6.792 -6.455 1.433 1.00 95.06 87 PRO A O 1
ATOM 700 N N . VAL A 1 88 ? -5.020 -7.514 2.310 1.00 95.81 88 VAL A N 1
ATOM 701 C CA . VAL A 1 88 ? -5.619 -8.858 2.225 1.00 95.81 88 VAL A CA 1
ATOM 702 C C . VAL A 1 88 ? -5.649 -9.586 3.556 1.00 95.81 88 VAL A C 1
ATOM 704 O O . VAL A 1 88 ? -6.377 -10.564 3.682 1.00 95.81 88 VAL A O 1
ATOM 707 N N . ASN A 1 89 ? -4.855 -9.144 4.531 1.00 93.50 89 ASN A N 1
ATOM 708 C CA . ASN A 1 89 ? -4.797 -9.774 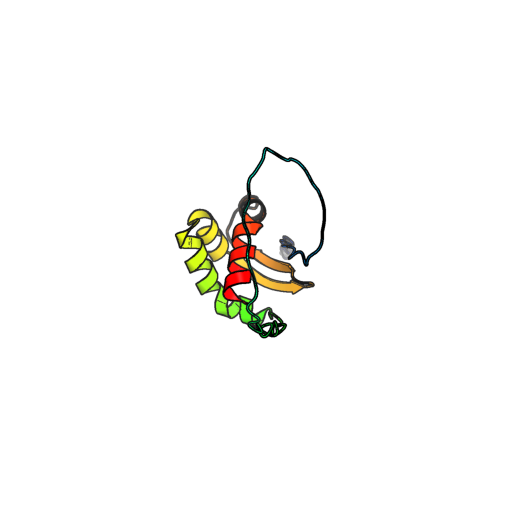5.839 1.00 93.50 89 ASN A CA 1
ATOM 709 C C . ASN A 1 89 ? -4.217 -8.823 6.896 1.00 93.50 89 ASN A C 1
ATOM 711 O O . ASN A 1 89 ? -3.305 -8.057 6.579 1.00 93.50 89 ASN A O 1
ATOM 715 N N . LEU A 1 90 ? -4.690 -8.926 8.139 1.00 90.75 90 LEU A N 1
ATOM 716 C CA . LEU A 1 90 ? -4.167 -8.214 9.306 1.00 90.75 90 LEU A CA 1
ATOM 717 C C . LEU A 1 90 ? -3.865 -9.237 10.409 1.00 90.75 90 LEU A C 1
ATOM 719 O O . LEU A 1 90 ? -4.792 -9.801 10.979 1.00 90.75 90 LEU A O 1
ATOM 723 N N . ASN A 1 91 ? -2.585 -9.455 10.716 1.00 86.56 91 ASN A N 1
ATOM 724 C CA . ASN A 1 91 ? -2.146 -10.373 11.776 1.00 86.56 91 ASN A CA 1
ATOM 725 C C . ASN A 1 91 ? -1.181 -9.653 12.710 1.00 86.56 91 ASN A C 1
ATOM 727 O O . ASN A 1 91 ? -0.184 -9.138 12.224 1.00 86.56 91 ASN A O 1
ATOM 731 N N . ASN A 1 92 ? -1.410 -9.657 14.025 1.00 83.50 92 ASN A N 1
ATOM 732 C CA . ASN A 1 92 ? -0.453 -9.119 15.008 1.00 83.50 92 ASN A CA 1
ATOM 733 C C . ASN A 1 92 ? 0.046 -7.700 14.646 1.00 83.50 92 ASN A C 1
ATOM 735 O O . ASN A 1 92 ? 1.249 -7.452 14.618 1.00 83.50 92 ASN A O 1
ATOM 739 N N . ASN A 1 93 ? -0.874 -6.795 14.295 1.00 84.50 93 ASN A N 1
ATOM 740 C CA . ASN A 1 93 ? -0.588 -5.427 13.833 1.00 84.50 93 ASN A CA 1
ATOM 741 C C . ASN A 1 93 ? 0.241 -5.344 12.538 1.00 84.50 93 ASN A C 1
ATOM 743 O O . ASN A 1 93 ? 0.876 -4.326 12.263 1.00 84.50 93 ASN A O 1
ATOM 747 N N . ILE A 1 94 ? 0.217 -6.407 11.732 1.00 88.19 94 ILE A N 1
ATOM 748 C CA . ILE A 1 94 ? 0.887 -6.489 10.439 1.00 88.19 94 ILE A CA 1
ATOM 749 C C . ILE A 1 94 ? -0.142 -6.577 9.326 1.00 88.19 94 ILE A C 1
ATOM 751 O O . ILE A 1 94 ? -0.853 -7.578 9.192 1.00 88.19 94 ILE A O 1
ATOM 755 N N . ILE A 1 95 ? -0.170 -5.545 8.484 1.00 90.94 95 ILE A N 1
ATOM 756 C CA . ILE A 1 95 ? -0.992 -5.514 7.276 1.00 90.94 95 ILE A CA 1
ATOM 757 C C . ILE A 1 95 ? -0.213 -6.161 6.141 1.00 90.94 95 ILE A C 1
ATOM 759 O O . ILE A 1 95 ? 0.875 -5.715 5.781 1.00 90.94 95 ILE A O 1
ATOM 763 N N . ASN A 1 96 ? -0.806 -7.188 5.545 1.00 91.94 96 ASN A N 1
ATOM 764 C CA . ASN A 1 96 ? -0.276 -7.826 4.355 1.00 91.94 96 ASN A CA 1
ATOM 765 C C . ASN A 1 96 ? -0.962 -7.256 3.119 1.00 91.94 96 ASN A C 1
ATOM 767 O O . ASN A 1 96 ? -2.193 -7.277 3.010 1.00 91.94 96 ASN A O 1
ATOM 771 N N . LEU A 1 97 ? -0.153 -6.779 2.177 1.00 93.94 97 LEU A N 1
ATOM 772 C CA . LEU A 1 97 ? -0.622 -6.204 0.922 1.00 93.94 97 LEU A CA 1
ATOM 773 C C . LEU A 1 97 ? -0.432 -7.186 -0.232 1.00 93.94 97 LEU A C 1
ATOM 775 O O . LEU A 1 97 ? 0.610 -7.827 -0.366 1.00 93.94 97 LEU A O 1
ATOM 779 N N . LYS A 1 98 ? -1.429 -7.258 -1.112 1.00 93.50 98 LYS A N 1
ATOM 780 C CA . LYS A 1 98 ? -1.331 -7.919 -2.413 1.00 93.50 98 LYS A CA 1
ATOM 781 C C . LYS A 1 98 ? -1.143 -6.868 -3.500 1.00 93.50 98 LYS A C 1
ATOM 783 O O . LYS A 1 98 ? -2.062 -6.098 -3.758 1.00 93.50 98 LYS A O 1
ATOM 788 N N . MET A 1 99 ? 0.012 -6.884 -4.162 1.00 94.12 99 MET A N 1
ATOM 789 C CA . MET A 1 99 ? 0.336 -6.012 -5.298 1.00 94.12 99 MET A CA 1
ATOM 790 C C . MET A 1 99 ? 0.037 -6.714 -6.632 1.00 94.12 99 MET A C 1
ATOM 792 O O . MET A 1 99 ? 0.329 -7.904 -6.784 1.00 94.12 99 MET A O 1
ATOM 796 N N . ARG A 1 100 ? -0.545 -6.003 -7.607 1.00 92.25 100 ARG A N 1
ATOM 797 C CA . ARG A 1 100 ? -0.836 -6.531 -8.956 1.00 92.25 100 ARG A CA 1
ATOM 798 C C . ARG A 1 100 ? -0.256 -5.638 -10.046 1.00 92.25 100 ARG A C 1
ATOM 800 O O . ARG A 1 100 ? -0.270 -4.429 -9.911 1.00 92.25 100 ARG A O 1
ATOM 807 N N . GLY A 1 101 ? 0.201 -6.235 -11.147 1.00 90.75 101 GLY A N 1
ATOM 808 C CA . GLY A 1 101 ? 0.576 -5.491 -12.358 1.00 90.75 101 GLY A CA 1
ATOM 809 C C . GLY A 1 101 ? 1.859 -4.660 -12.264 1.00 90.75 101 GLY A C 1
ATOM 810 O O . GLY A 1 101 ? 2.200 -3.999 -13.236 1.00 90.75 101 GLY A O 1
ATOM 811 N N . LEU A 1 102 ? 2.587 -4.714 -11.141 1.00 92.50 102 LEU A N 1
ATOM 812 C CA . LEU A 1 102 ? 3.830 -3.970 -10.942 1.00 92.50 102 LEU A CA 1
ATOM 813 C C . LEU A 1 102 ? 5.057 -4.889 -10.816 1.00 92.50 102 LEU A C 1
ATOM 815 O O . LEU A 1 102 ? 4.942 -6.011 -10.304 1.00 92.50 102 LEU A O 1
ATOM 819 N N . PRO A 1 103 ? 6.247 -4.425 -11.247 1.00 93.62 103 PRO A N 1
ATOM 820 C CA . PRO A 1 103 ? 7.503 -5.142 -11.053 1.00 93.62 103 PRO A CA 1
ATOM 821 C C . PRO A 1 103 ? 7.809 -5.431 -9.579 1.00 93.62 103 PRO A C 1
ATOM 823 O O . PRO A 1 103 ? 7.445 -4.666 -8.688 1.00 93.62 103 PRO A O 1
ATOM 826 N N . LYS A 1 104 ? 8.571 -6.502 -9.318 1.00 88.62 104 LYS A N 1
ATOM 827 C CA . LYS A 1 104 ? 8.929 -6.925 -7.950 1.00 88.62 104 LYS A CA 1
ATOM 828 C C . LYS A 1 104 ? 9.619 -5.828 -7.134 1.00 88.62 104 LYS A C 1
ATOM 830 O O . LYS A 1 104 ? 9.352 -5.728 -5.942 1.00 88.62 104 LYS A O 1
ATOM 835 N N . PHE A 1 105 ? 10.462 -5.004 -7.759 1.00 91.75 105 PHE A N 1
ATOM 836 C CA . PHE A 1 105 ? 11.193 -3.948 -7.051 1.00 91.75 105 PHE A CA 1
ATOM 837 C C . PHE A 1 105 ? 10.266 -2.890 -6.433 1.00 91.75 105 PHE A C 1
ATOM 839 O O . PHE A 1 105 ? 10.657 -2.242 -5.469 1.00 91.75 105 PHE A O 1
ATOM 846 N N . GLN A 1 106 ? 9.028 -2.739 -6.925 1.00 95.06 106 GLN A N 1
ATOM 847 C CA . GLN A 1 106 ? 8.064 -1.814 -6.324 1.00 95.06 106 GLN A CA 1
ATOM 848 C C . GLN A 1 106 ? 7.632 -2.257 -4.921 1.00 95.06 106 GLN A C 1
ATOM 850 O O . GLN A 1 106 ? 7.332 -1.414 -4.080 1.00 95.06 106 GLN A O 1
ATOM 855 N N . ALA A 1 107 ? 7.681 -3.560 -4.623 1.00 89.62 107 ALA A N 1
ATOM 856 C CA . ALA A 1 107 ? 7.477 -4.042 -3.260 1.00 89.62 107 ALA A CA 1
ATOM 857 C C . ALA A 1 107 ? 8.622 -3.600 -2.334 1.00 89.62 107 ALA A C 1
ATOM 859 O O . ALA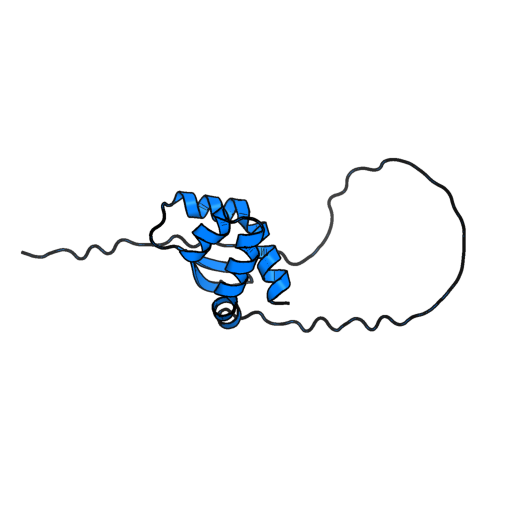 A 1 107 ? 8.365 -3.210 -1.198 1.00 89.62 107 ALA A O 1
ATOM 860 N N . GLU A 1 108 ? 9.868 -3.609 -2.822 1.00 91.88 108 GLU A N 1
ATOM 861 C CA . GLU A 1 108 ? 11.016 -3.098 -2.061 1.00 91.88 108 GLU A CA 1
ATOM 862 C C . GLU A 1 108 ? 10.910 -1.579 -1.872 1.00 91.88 108 GLU A C 1
ATOM 864 O O . GLU A 1 108 ? 11.183 -1.072 -0.791 1.00 91.88 108 GLU A O 1
ATOM 869 N N . ASN A 1 109 ? 10.419 -0.855 -2.884 1.00 93.44 109 ASN A N 1
ATOM 870 C CA . ASN A 1 109 ? 10.147 0.578 -2.778 1.00 93.44 109 ASN A CA 1
ATOM 871 C C . ASN A 1 109 ? 9.113 0.889 -1.677 1.00 93.44 109 ASN A C 1
ATOM 873 O O . ASN A 1 109 ? 9.357 1.756 -0.840 1.00 93.44 109 ASN A O 1
ATOM 877 N N . LEU A 1 110 ? 8.000 0.146 -1.610 1.00 93.88 110 LEU A N 1
ATOM 878 C CA . LEU A 1 110 ? 7.032 0.281 -0.510 1.00 93.88 110 LEU A CA 1
ATOM 879 C C . LEU A 1 110 ? 7.650 -0.055 0.845 1.00 93.88 110 LEU A C 1
ATOM 881 O O . LEU A 1 110 ? 7.423 0.660 1.814 1.00 93.88 110 LEU A O 1
ATOM 885 N N . LYS A 1 111 ? 8.439 -1.128 0.914 1.00 91.25 111 LYS A N 1
ATOM 886 C CA . LYS A 1 111 ? 9.100 -1.562 2.146 1.00 91.25 111 LYS A CA 1
ATOM 887 C C . LYS A 1 111 ? 10.072 -0.505 2.673 1.00 91.25 111 LYS A C 1
ATOM 889 O O . LYS A 1 111 ? 10.046 -0.199 3.858 1.00 91.25 111 LYS A O 1
ATOM 89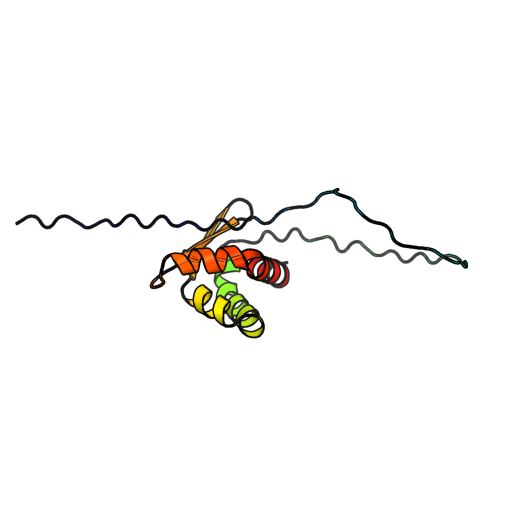4 N N . ASN A 1 112 ? 10.863 0.107 1.796 1.00 94.06 112 ASN A N 1
ATOM 895 C CA . ASN A 1 112 ? 11.790 1.182 2.159 1.00 94.06 112 ASN A CA 1
ATOM 896 C C . ASN A 1 112 ? 11.072 2.464 2.611 1.00 94.06 112 ASN A C 1
ATOM 898 O O . ASN A 1 112 ? 11.667 3.290 3.295 1.00 94.06 112 ASN A O 1
ATOM 902 N N . ASN A 1 113 ? 9.793 2.619 2.259 1.00 94.38 113 ASN A N 1
ATOM 903 C CA . ASN A 1 113 ? 8.945 3.744 2.647 1.00 94.38 113 ASN A CA 1
ATOM 904 C C . ASN A 1 113 ? 7.822 3.322 3.617 1.00 94.38 113 ASN A C 1
ATOM 906 O O . ASN A 1 113 ? 6.825 4.034 3.742 1.00 94.38 113 ASN A O 1
ATOM 910 N N . SER A 1 114 ? 7.957 2.183 4.314 1.00 91.12 114 SER A N 1
ATOM 911 C CA . SER A 1 114 ? 6.868 1.629 5.135 1.00 91.12 114 SER A CA 1
ATOM 912 C C . SER A 1 114 ? 6.445 2.574 6.255 1.00 91.12 114 SER A C 1
ATOM 914 O O . SER A 1 114 ? 5.254 2.703 6.521 1.00 91.12 114 SER A O 1
ATOM 916 N N . ARG A 1 115 ? 7.400 3.309 6.837 1.00 92.81 115 ARG A N 1
ATOM 917 C CA . ARG A 1 115 ? 7.152 4.254 7.931 1.00 92.81 115 ARG A CA 1
ATOM 918 C C . ARG A 1 115 ? 6.120 5.325 7.571 1.00 92.81 115 ARG A C 1
ATOM 920 O O . ARG A 1 115 ? 5.241 5.601 8.374 1.00 92.81 115 ARG A O 1
ATOM 927 N N . LEU A 1 116 ? 6.171 5.866 6.351 1.00 93.12 116 LEU A N 1
ATOM 928 C CA . LEU A 1 116 ? 5.180 6.835 5.870 1.00 93.12 116 LEU A CA 1
ATOM 929 C C . LEU A 1 116 ? 3.763 6.241 5.878 1.00 93.12 116 LEU A C 1
ATOM 931 O O . LEU A 1 116 ? 2.799 6.880 6.292 1.00 93.12 116 LEU A O 1
ATOM 935 N N . ILE A 1 117 ? 3.647 4.994 5.420 1.00 92.06 117 ILE A N 1
ATOM 936 C CA . ILE A 1 117 ? 2.377 4.271 5.326 1.00 92.06 117 ILE A CA 1
ATOM 937 C C . ILE A 1 117 ? 1.857 3.959 6.734 1.00 92.06 117 ILE A C 1
ATOM 939 O O . ILE A 1 117 ? 0.683 4.173 7.024 1.00 92.06 117 ILE A O 1
ATOM 943 N N . GLU A 1 118 ? 2.738 3.489 7.618 1.00 91.12 118 GLU A N 1
ATOM 944 C CA . GLU A 1 118 ? 2.442 3.193 9.021 1.00 91.12 118 GLU A CA 1
ATOM 945 C C . GLU A 1 118 ? 1.985 4.430 9.793 1.00 91.12 118 GLU A C 1
ATOM 947 O O . GLU A 1 118 ? 1.005 4.362 10.531 1.00 91.12 118 GLU A O 1
ATOM 952 N N . ASP A 1 119 ? 2.660 5.563 9.625 1.00 91.06 119 ASP A N 1
ATOM 953 C CA . ASP A 1 119 ? 2.306 6.799 10.319 1.00 91.06 119 ASP A CA 1
ATOM 954 C C . ASP A 1 119 ? 0.970 7.349 9.798 1.00 91.06 119 ASP A C 1
ATOM 956 O O . ASP A 1 119 ? 0.114 7.753 10.588 1.00 91.06 119 ASP A O 1
ATOM 960 N N . CYS A 1 120 ? 0.712 7.233 8.490 1.00 90.31 120 CYS A N 1
ATOM 961 C CA . CYS A 1 120 ? -0.603 7.529 7.929 1.00 90.31 120 CYS A CA 1
ATOM 962 C C . CYS A 1 120 ? -1.692 6.607 8.513 1.00 90.31 120 CYS A C 1
ATOM 964 O O . CYS A 1 120 ? -2.769 7.079 8.876 1.00 90.31 120 CYS A O 1
ATOM 966 N N . LEU A 1 121 ? -1.431 5.306 8.673 1.00 87.75 121 LEU A N 1
ATOM 967 C CA . LEU A 1 121 ? -2.368 4.378 9.318 1.00 87.75 121 LEU A CA 1
ATOM 968 C C . LEU A 1 121 ? -2.631 4.758 10.783 1.00 87.75 121 LEU A C 1
ATOM 970 O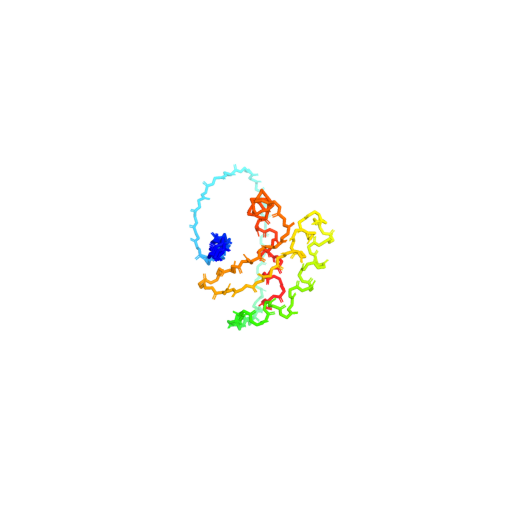 O . LEU A 1 121 ? -3.778 4.774 11.213 1.00 87.75 121 LEU A O 1
ATOM 974 N N . LYS A 1 122 ? -1.608 5.129 11.553 1.00 85.62 122 LYS A N 1
ATOM 975 C CA . LYS A 1 122 ? -1.800 5.542 12.953 1.00 85.62 122 LYS A CA 1
ATOM 976 C C . LYS A 1 122 ? -2.708 6.768 13.057 1.00 85.62 122 LYS A C 1
ATOM 978 O O . LYS A 1 122 ? -3.628 6.766 13.857 1.00 85.62 122 LYS A O 1
ATOM 983 N N . ILE A 1 123 ? -2.517 7.774 12.207 1.00 85.50 123 ILE A N 1
ATOM 984 C CA . ILE A 1 123 ? -3.313 9.014 12.249 1.00 85.50 123 ILE A CA 1
ATOM 985 C C . ILE A 1 123 ? -4.783 8.781 11.858 1.00 85.50 123 ILE A C 1
ATOM 987 O O . ILE A 1 123 ? -5.668 9.494 12.318 1.00 85.50 123 ILE A O 1
ATOM 991 N N . ASN A 1 124 ? -5.061 7.824 10.969 1.00 79.31 124 ASN A N 1
ATOM 992 C CA . ASN A 1 124 ? -6.392 7.658 10.365 1.00 79.31 124 ASN A CA 1
ATOM 993 C C . ASN A 1 124 ? -7.272 6.582 11.016 1.00 79.31 124 ASN A C 1
ATOM 995 O O . ASN A 1 124 ? -8.461 6.471 10.679 1.00 79.31 124 ASN A O 1
ATOM 999 N N . PHE A 1 125 ? -6.679 5.769 11.888 1.00 73.62 125 PHE A N 1
ATOM 1000 C CA . PHE A 1 125 ? -7.306 4.586 12.471 1.00 73.62 125 PHE A CA 1
ATOM 1001 C C . PHE A 1 125 ? -7.176 4.514 14.003 1.00 73.62 125 PHE A C 1
ATOM 1003 O O . PHE A 1 125 ? -7.574 3.502 14.575 1.00 73.62 125 PHE A O 1
ATOM 1010 N N . GLN A 1 126 ? -6.640 5.564 14.637 1.00 60.44 126 GLN A N 1
ATOM 1011 C CA . GLN A 1 126 ? -6.723 5.817 16.081 1.00 60.44 126 GLN A CA 1
ATOM 1012 C C . GLN A 1 126 ? -8.015 6.534 16.466 1.00 60.44 126 GLN A C 1
ATOM 1014 O O . GLN A 1 126 ? -8.672 7.116 15.572 1.00 60.44 126 GLN A O 1
#